Protein AF-A0A9D9VLS1-F1 (afdb_monomer_lite)

Secondary structure (DSSP, 8-state):
---------------HHHHHHHHHHHHHHHTT-TTEEEEETTSTTHHHHHHHHHHHHHHHHT--TTSEEET---TTTEEEEEEE--PPTT--S----GGGEEEEETTS-EEEGGGEEE-S-TT-TT--EEEE---TTS--HHHHHHHHHHHHHHHHHHSPPPP-

pLDDT: mean 75.67, std 15.36, range [36.81, 93.31]

Foldseek 3Di:
DDDDPPPPPDQPPLPPVVVVVLVVLQVCQVPLDPQKDKAALPDPCNVVVLVVLVVVLCVVVVADPQAEEAPRDDSNFFGMKIAGRLDAPPDDDDDGDQLRIKTQTSVQFIDTSNQKAQPDPPPDPPRRYIYSPPDVPSDGPVVVVVSNSVVNVVSPVVHDDDDD

Radius of gyration: 17.59 Å; chains: 1; bounding box: 35×53×57 Å

Sequence (164 aa):
MNTIPEALEEPFMIPDQNEERLLRWIALFGQMSSRVSVHRATEPGFEEFIGLIEKRVREEKCIRDTEELVGWPTRTTTAFVVQVDSSPPGFVGVDVELSDTFFFSLSGQAFGATYFEWDGGEDDFMANTFSVSFCDEALSWDYVYSLIRNRVTEIENRVPEPPK

Structure (mmCIF, N/CA/C/O backbone):
data_AF-A0A9D9VLS1-F1
#
_entry.id   AF-A0A9D9VLS1-F1
#
loop_
_atom_site.group_PDB
_atom_site.id
_atom_site.type_symbol
_atom_site.label_atom_id
_atom_site.label_alt_id
_atom_site.label_comp_id
_atom_site.label_asym_id
_atom_site.label_entity_id
_atom_site.label_seq_id
_atom_site.pdbx_PDB_ins_code
_atom_site.Cartn_x
_atom_site.Cartn_y
_atom_site.Cartn_z
_atom_site.occupancy
_atom_site.B_iso_or_equiv
_atom_site.auth_seq_id
_atom_site.auth_comp_id
_atom_site.auth_asym_id
_atom_site.auth_atom_id
_atom_site.pdbx_PDB_model_num
ATOM 1 N N . MET A 1 1 ? 11.526 13.030 39.160 1.00 37.44 1 MET A N 1
ATOM 2 C CA . MET A 1 1 ? 10.209 13.088 38.497 1.00 37.44 1 MET A CA 1
ATOM 3 C C . MET A 1 1 ? 10.166 11.906 37.554 1.00 37.44 1 MET A C 1
ATOM 5 O O . MET A 1 1 ? 10.930 11.903 36.603 1.00 37.44 1 MET A O 1
ATOM 9 N N . ASN A 1 2 ? 9.395 10.872 37.887 1.00 36.81 2 ASN A N 1
ATOM 10 C CA . ASN A 1 2 ? 9.192 9.736 36.992 1.00 36.81 2 ASN A CA 1
ATOM 11 C C . ASN A 1 2 ? 8.012 10.089 36.092 1.00 36.81 2 ASN A C 1
ATOM 13 O O . ASN A 1 2 ? 6.868 10.044 36.538 1.00 36.81 2 ASN A O 1
ATOM 17 N N . THR A 1 3 ? 8.291 10.496 34.860 1.00 41.62 3 THR A N 1
ATOM 18 C CA . THR A 1 3 ? 7.294 10.495 33.793 1.00 41.62 3 THR A CA 1
ATOM 19 C C . THR A 1 3 ? 7.076 9.043 33.391 1.00 41.62 3 THR A C 1
ATOM 21 O O . THR A 1 3 ? 7.964 8.388 32.851 1.00 41.62 3 THR A O 1
ATOM 24 N N . ILE A 1 4 ? 5.910 8.515 33.751 1.00 39.09 4 ILE A N 1
ATOM 25 C CA . ILE A 1 4 ? 5.382 7.273 33.190 1.00 39.09 4 ILE A CA 1
ATOM 26 C C . ILE A 1 4 ? 5.206 7.550 31.687 1.00 39.09 4 ILE A C 1
ATOM 28 O O . ILE A 1 4 ? 4.580 8.565 31.370 1.00 39.09 4 ILE A O 1
ATOM 32 N N . PRO A 1 5 ? 5.779 6.748 30.770 1.00 45.22 5 PRO A N 1
ATOM 33 C CA . PRO A 1 5 ? 5.480 6.889 29.349 1.00 45.22 5 PRO A CA 1
ATOM 34 C C . PRO A 1 5 ? 3.972 6.743 29.162 1.00 45.22 5 PRO A C 1
ATOM 36 O O . PRO A 1 5 ? 3.374 5.864 29.788 1.00 45.22 5 PRO A O 1
ATOM 39 N N . GLU A 1 6 ? 3.376 7.628 28.360 1.00 45.59 6 GLU A N 1
ATOM 40 C CA . GLU A 1 6 ? 1.979 7.534 27.930 1.00 45.59 6 GLU A CA 1
ATOM 41 C C . GLU A 1 6 ? 1.622 6.082 27.631 1.00 45.59 6 GLU A C 1
ATOM 43 O O . GLU A 1 6 ? 2.420 5.348 27.041 1.00 45.59 6 GLU A O 1
ATOM 48 N N . ALA A 1 7 ? 0.455 5.662 28.126 1.00 43.44 7 ALA A N 1
ATOM 49 C CA . ALA A 1 7 ? -0.075 4.335 27.882 1.00 43.44 7 ALA A CA 1
ATOM 50 C C . ALA A 1 7 ? 0.102 4.023 26.395 1.00 43.44 7 ALA A C 1
ATOM 52 O O . ALA A 1 7 ? -0.398 4.772 25.559 1.00 43.44 7 ALA A O 1
ATOM 53 N N . LEU A 1 8 ? 0.860 2.961 26.094 1.00 40.00 8 LEU A N 1
ATOM 54 C CA . LEU A 1 8 ? 0.860 2.337 24.776 1.00 40.00 8 LEU A CA 1
ATOM 55 C C . LEU A 1 8 ? -0.607 2.248 24.372 1.00 40.00 8 LEU A C 1
ATOM 57 O O . LEU A 1 8 ? -1.364 1.570 25.072 1.00 40.00 8 LEU A O 1
ATOM 61 N N . GLU A 1 9 ? -1.003 3.018 23.355 1.00 45.91 9 GLU A N 1
ATOM 62 C CA . GLU A 1 9 ? -2.372 3.025 22.853 1.00 45.91 9 GLU A CA 1
ATOM 63 C C . GLU A 1 9 ? -2.804 1.567 22.727 1.00 45.91 9 GLU A C 1
ATOM 65 O O . GLU A 1 9 ? -2.091 0.761 22.116 1.00 45.91 9 GLU A O 1
ATOM 70 N N . GLU A 1 10 ? -3.893 1.199 23.413 1.00 43.81 10 GLU A N 1
ATOM 71 C CA . GLU A 1 10 ? -4.401 -0.167 23.346 1.00 43.81 10 GLU A CA 1
ATOM 72 C C . GLU A 1 10 ? -4.520 -0.529 21.863 1.00 43.81 10 GLU A C 1
ATOM 74 O O . GLU A 1 10 ? -5.064 0.277 21.099 1.00 43.81 10 GLU A O 1
ATOM 79 N N . PRO A 1 11 ? -3.972 -1.679 21.421 1.00 47.56 11 PRO A N 1
ATOM 80 C CA . PRO A 1 11 ? -4.041 -2.059 20.022 1.00 47.56 11 PRO A CA 1
ATOM 81 C C . PRO A 1 11 ? -5.503 -1.983 19.604 1.00 47.56 11 PRO A C 1
ATOM 83 O O . PRO A 1 11 ? -6.356 -2.632 20.209 1.00 47.56 11 PRO A O 1
ATOM 86 N N . PHE A 1 12 ? -5.776 -1.118 18.627 1.00 53.88 12 PHE A N 1
ATOM 87 C CA . PHE A 1 12 ? -7.111 -0.860 18.120 1.00 53.88 12 PHE A CA 1
ATOM 88 C C . PHE A 1 12 ? -7.755 -2.201 17.760 1.00 53.88 12 PHE A C 1
ATOM 90 O O . PHE A 1 12 ? -7.376 -2.849 16.782 1.00 53.88 12 PHE A O 1
ATOM 97 N N . MET A 1 13 ? -8.685 -2.649 18.602 1.00 51.06 13 MET A N 1
ATOM 98 C CA . MET A 1 13 ? -9.409 -3.890 18.382 1.00 51.06 13 MET A CA 1
ATOM 99 C C . MET A 1 13 ? -10.339 -3.653 17.197 1.00 51.06 13 MET A C 1
ATOM 101 O O . MET A 1 13 ? -11.337 -2.937 17.301 1.00 51.06 13 MET A O 1
ATOM 105 N N . ILE A 1 14 ? -9.982 -4.226 16.049 1.00 54.28 14 ILE A N 1
ATOM 106 C CA . ILE A 1 14 ? -10.859 -4.291 14.882 1.00 54.28 14 ILE A CA 1
ATOM 107 C C . ILE A 1 14 ? -12.149 -4.980 15.353 1.00 54.28 14 ILE A C 1
ATOM 109 O O . ILE A 1 14 ? -12.050 -6.063 15.923 1.00 54.28 14 ILE A O 1
ATOM 113 N N . PRO A 1 15 ? -13.349 -4.399 15.160 1.00 56.41 15 PRO A N 1
ATOM 114 C CA . PRO A 1 15 ? -14.586 -5.059 15.569 1.00 56.41 15 PRO A CA 1
ATOM 115 C C . PRO A 1 15 ? -14.650 -6.473 14.975 1.00 56.41 15 PRO A C 1
ATOM 117 O O . PRO A 1 15 ? -14.387 -6.617 13.784 1.00 56.41 15 PRO A O 1
ATOM 120 N N . ASP A 1 16 ? -15.034 -7.489 15.753 1.00 54.75 16 ASP A N 1
ATOM 121 C CA . ASP A 1 16 ? -14.946 -8.923 15.393 1.00 54.75 16 ASP A CA 1
ATOM 122 C C . ASP A 1 16 ? -15.475 -9.269 13.978 1.00 54.75 16 ASP A C 1
ATOM 124 O O . ASP A 1 16 ? -14.949 -10.123 13.267 1.00 54.75 16 ASP A O 1
ATOM 128 N N . GLN A 1 17 ? -16.507 -8.560 13.519 1.00 55.44 17 GLN A N 1
ATOM 129 C CA . GLN A 1 17 ? -17.118 -8.716 12.188 1.00 55.44 17 GLN A CA 1
ATOM 130 C C . GLN A 1 17 ? -16.272 -8.129 11.035 1.00 55.44 17 GLN A C 1
ATOM 132 O O . GLN A 1 17 ? -16.326 -8.616 9.904 1.00 55.44 17 GLN A O 1
ATOM 137 N N . ASN A 1 18 ? -15.456 -7.113 11.313 1.00 63.66 18 ASN A N 1
ATOM 138 C CA . ASN A 1 18 ? -14.455 -6.587 10.386 1.00 63.66 18 ASN A CA 1
ATOM 139 C C . ASN A 1 18 ? -13.173 -7.429 10.400 1.00 63.66 18 ASN A C 1
ATOM 141 O O . ASN A 1 18 ? -12.507 -7.515 9.371 1.00 63.66 18 ASN A O 1
ATOM 145 N N . GLU A 1 19 ? -12.856 -8.089 11.517 1.00 70.75 19 GLU A N 1
ATOM 146 C CA . GLU A 1 19 ? -11.695 -8.975 11.630 1.00 70.75 19 GLU A CA 1
ATOM 147 C C . GLU A 1 19 ? -11.821 -10.192 10.701 1.00 70.75 19 GLU A C 1
ATOM 149 O O . GLU A 1 19 ? -10.912 -10.467 9.917 1.00 70.75 19 GLU A O 1
ATOM 154 N N . GLU A 1 20 ? -12.974 -10.873 10.688 1.00 73.88 20 GLU A N 1
ATOM 155 C CA . GLU A 1 20 ? -13.188 -12.005 9.774 1.00 73.88 20 GLU A CA 1
ATOM 156 C C . GLU A 1 20 ? -13.082 -11.571 8.303 1.00 73.88 20 GLU A C 1
ATOM 158 O O . GLU A 1 20 ? -12.464 -12.251 7.476 1.00 73.88 20 GLU A O 1
ATOM 163 N N . ARG A 1 21 ? -13.645 -10.403 7.967 1.00 73.38 21 ARG A N 1
ATOM 164 C CA . ARG A 1 21 ? -13.537 -9.824 6.624 1.00 73.38 21 ARG A CA 1
ATOM 165 C C . ARG A 1 21 ? -12.078 -9.529 6.274 1.00 73.38 21 ARG A C 1
ATOM 167 O O . ARG A 1 21 ? -11.633 -9.918 5.198 1.00 73.38 21 ARG A O 1
ATOM 174 N N . LEU A 1 22 ? -11.330 -8.894 7.169 1.00 80.19 22 LEU A N 1
ATOM 175 C CA . LEU A 1 22 ? -9.916 -8.571 6.987 1.00 80.19 22 LEU A CA 1
ATOM 176 C C . LEU A 1 22 ? -9.064 -9.826 6.772 1.00 80.19 22 LEU A C 1
ATOM 178 O O . LEU A 1 22 ? -8.280 -9.877 5.827 1.00 80.19 22 LEU A O 1
ATOM 182 N N . LEU A 1 23 ? -9.268 -10.872 7.575 1.00 83.06 23 LEU A N 1
ATOM 183 C CA . LEU A 1 23 ? -8.562 -12.145 7.417 1.00 83.06 23 LEU A CA 1
ATOM 184 C C . LEU A 1 23 ? -8.840 -12.797 6.058 1.00 83.06 23 LEU A C 1
ATOM 186 O O . LEU A 1 23 ? -7.912 -13.313 5.434 1.00 83.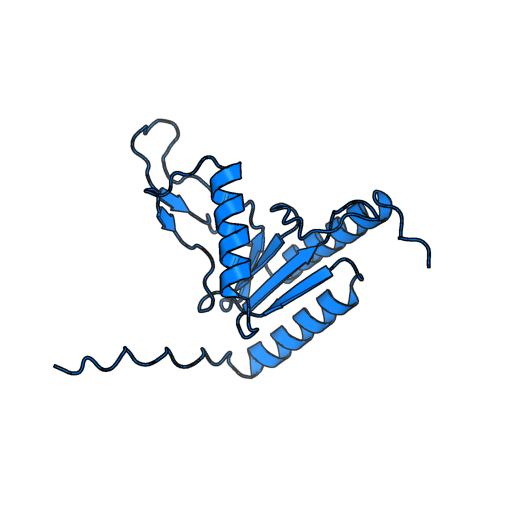06 23 LEU A O 1
ATOM 190 N N . ARG A 1 24 ? -10.084 -12.734 5.563 1.00 83.06 24 ARG A N 1
ATOM 191 C CA . ARG A 1 24 ? -10.429 -13.220 4.215 1.00 83.06 24 ARG A CA 1
ATOM 192 C C . ARG A 1 24 ? -9.695 -12.440 3.127 1.00 83.06 24 ARG A C 1
ATOM 194 O O . ARG A 1 24 ? -9.201 -13.054 2.189 1.00 83.06 24 ARG A O 1
ATOM 201 N N . TRP A 1 25 ? -9.596 -11.120 3.261 1.00 85.69 25 TRP A N 1
ATOM 202 C CA . TRP A 1 25 ? -8.880 -10.273 2.305 1.00 85.69 25 TRP A CA 1
ATOM 203 C C . TRP A 1 25 ? -7.374 -10.524 2.309 1.00 85.69 25 TRP A C 1
ATOM 205 O O . TRP A 1 25 ? -6.785 -10.716 1.249 1.00 85.69 25 TRP A O 1
ATOM 215 N N . ILE A 1 26 ? -6.763 -10.622 3.489 1.00 87.00 26 ILE A N 1
ATOM 216 C CA . ILE A 1 26 ? -5.343 -10.962 3.619 1.00 87.00 26 ILE A CA 1
ATOM 217 C C . ILE A 1 26 ? -5.059 -12.339 3.009 1.00 87.00 26 ILE A C 1
ATOM 219 O O . ILE A 1 26 ? -4.101 -12.489 2.253 1.00 87.00 26 ILE A O 1
ATOM 223 N N . ALA A 1 27 ? -5.897 -13.339 3.302 1.00 86.62 27 ALA A N 1
ATOM 224 C CA . ALA A 1 27 ? -5.757 -14.672 2.723 1.00 86.62 27 ALA A CA 1
ATOM 225 C C . ALA A 1 27 ? -5.919 -14.652 1.195 1.00 86.62 27 ALA A C 1
ATOM 227 O O . ALA A 1 27 ? -5.138 -15.293 0.496 1.00 86.62 27 ALA A O 1
ATOM 228 N N . LEU A 1 28 ? -6.893 -13.895 0.679 1.00 88.75 28 LEU A N 1
ATOM 229 C CA . LEU A 1 28 ? -7.131 -13.740 -0.754 1.00 88.75 28 LEU A CA 1
ATOM 230 C C . LEU A 1 28 ? -5.915 -13.136 -1.469 1.00 88.75 28 LEU A C 1
ATOM 232 O O . LEU A 1 28 ? -5.479 -13.681 -2.480 1.00 88.75 28 LEU A O 1
ATOM 236 N N . PHE A 1 29 ? -5.351 -12.043 -0.947 1.00 87.69 29 PHE A N 1
ATOM 237 C CA . PHE A 1 29 ? -4.177 -11.401 -1.544 1.00 87.69 29 PHE A CA 1
ATOM 238 C C . PHE A 1 29 ? -2.923 -12.266 -1.427 1.00 87.69 29 PHE A C 1
ATOM 240 O O . PHE A 1 29 ? -2.223 -12.448 -2.419 1.00 87.69 29 PHE A O 1
ATOM 247 N N . GLY A 1 30 ? -2.682 -12.881 -0.265 1.00 83.94 30 GLY A N 1
ATOM 248 C CA . GLY A 1 30 ? -1.530 -13.765 -0.062 1.00 83.94 30 GLY A CA 1
ATOM 249 C C . GLY A 1 30 ? -1.552 -15.040 -0.917 1.00 83.94 30 GLY A C 1
ATOM 250 O O . GLY A 1 30 ? -0.522 -15.686 -1.078 1.00 83.94 30 GLY A O 1
ATOM 251 N N . GLN A 1 31 ? -2.709 -15.414 -1.473 1.00 87.50 31 GLN A N 1
ATOM 252 C CA . GLN A 1 31 ? -2.854 -16.542 -2.401 1.00 87.50 31 GLN A CA 1
ATOM 253 C C . GLN A 1 31 ? -2.913 -16.111 -3.872 1.00 87.50 31 GLN A C 1
ATOM 255 O O . GLN A 1 31 ? -2.964 -16.973 -4.748 1.00 87.50 31 GLN A O 1
ATOM 260 N N . MET A 1 32 ? -2.932 -14.804 -4.157 1.00 87.56 32 MET A N 1
ATOM 261 C CA . MET A 1 32 ? -3.123 -14.289 -5.513 1.00 87.56 32 MET A CA 1
ATOM 262 C C . MET A 1 32 ? -1.917 -14.569 -6.411 1.00 87.56 32 MET A C 1
ATOM 264 O O . MET A 1 32 ? -2.092 -15.001 -7.545 1.00 87.56 32 MET A O 1
ATOM 268 N N . SER A 1 33 ? -0.711 -14.314 -5.910 1.00 87.56 33 SER A N 1
ATOM 269 C CA . SER A 1 33 ? 0.550 -14.549 -6.612 1.00 87.56 33 SER A CA 1
ATOM 270 C C . SER A 1 33 ? 1.693 -14.575 -5.603 1.00 87.56 33 SER A C 1
ATOM 272 O O . SER A 1 33 ? 1.619 -13.922 -4.564 1.00 87.56 33 SER A O 1
ATOM 274 N N . SER A 1 34 ? 2.783 -15.279 -5.920 1.00 86.88 34 SER A N 1
ATOM 275 C CA . SER A 1 34 ? 4.007 -15.248 -5.107 1.00 86.88 34 SER A CA 1
ATOM 276 C C . SER A 1 34 ? 4.691 -13.879 -5.101 1.00 86.88 34 SER A C 1
ATOM 278 O O . SER A 1 34 ? 5.586 -13.658 -4.293 1.00 86.88 34 SER A O 1
ATOM 280 N N . ARG A 1 35 ? 4.296 -12.980 -6.012 1.00 86.12 35 ARG A N 1
ATOM 281 C CA . ARG A 1 35 ? 4.758 -11.587 -6.059 1.00 86.12 35 ARG A CA 1
ATOM 282 C C . ARG A 1 35 ? 4.019 -10.680 -5.081 1.00 86.12 35 ARG A C 1
ATOM 284 O O . ARG A 1 35 ? 4.442 -9.552 -4.883 1.00 86.12 35 ARG A O 1
ATOM 291 N N . VAL A 1 36 ? 2.907 -11.128 -4.503 1.00 89.88 36 VAL A N 1
ATOM 292 C CA . VAL A 1 36 ? 2.118 -10.307 -3.583 1.00 89.88 36 VAL A CA 1
ATOM 293 C C . VAL A 1 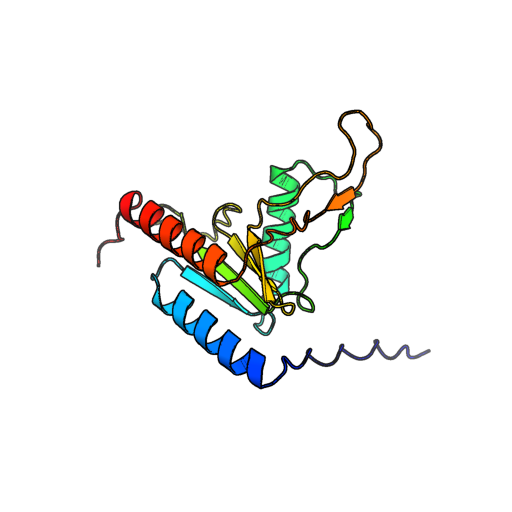36 ? 2.607 -10.528 -2.157 1.00 89.88 36 VAL A C 1
ATOM 295 O O . VAL A 1 36 ? 2.515 -11.638 -1.630 1.00 89.88 36 VAL A O 1
ATOM 298 N N . SER A 1 37 ? 3.075 -9.464 -1.509 1.00 91.31 37 SER A N 1
ATOM 299 C CA . SER A 1 37 ? 3.301 -9.428 -0.067 1.00 91.31 37 SER A CA 1
ATOM 300 C C . SER A 1 37 ? 2.194 -8.637 0.624 1.00 91.31 37 SER A C 1
ATOM 302 O O . SER A 1 37 ? 1.678 -7.640 0.115 1.00 91.31 37 SER A O 1
ATOM 304 N N . VAL A 1 38 ? 1.801 -9.113 1.804 1.00 92.31 38 VAL A N 1
ATOM 305 C CA . VAL A 1 38 ? 0.811 -8.447 2.650 1.00 92.31 38 VAL A CA 1
ATOM 306 C C . VAL A 1 38 ? 1.470 -8.136 3.982 1.00 92.31 38 VAL A C 1
ATOM 308 O O . VAL A 1 38 ? 1.907 -9.053 4.669 1.00 92.31 38 VAL A O 1
ATOM 311 N N . HIS A 1 39 ? 1.516 -6.854 4.332 1.00 92.19 39 HIS A N 1
ATOM 312 C CA . HIS A 1 39 ? 2.120 -6.343 5.559 1.00 92.19 39 HIS A CA 1
ATOM 313 C C . HIS A 1 39 ? 1.014 -5.854 6.489 1.00 92.19 39 HIS A C 1
ATOM 315 O O . HIS A 1 39 ? 0.254 -4.946 6.144 1.00 92.19 39 HIS A O 1
ATOM 321 N N . ARG A 1 40 ? 0.880 -6.462 7.665 1.00 89.56 40 ARG A N 1
ATOM 322 C CA . ARG A 1 40 ? -0.186 -6.120 8.620 1.00 89.56 40 ARG A CA 1
ATOM 323 C C . ARG A 1 40 ? 0.308 -5.074 9.604 1.00 89.56 40 ARG A C 1
ATOM 325 O O . ARG A 1 40 ? 1.436 -5.160 10.077 1.00 89.56 40 ARG A O 1
ATOM 332 N N . ALA A 1 41 ? -0.574 -4.169 10.021 1.00 85.38 41 ALA A N 1
ATOM 333 C CA . ALA A 1 41 ? -0.236 -3.168 11.036 1.00 85.38 41 ALA A CA 1
ATOM 334 C C . ALA A 1 41 ? 0.222 -3.784 12.377 1.00 85.38 41 ALA A C 1
ATOM 336 O O . ALA A 1 41 ? 0.957 -3.165 13.144 1.00 85.38 41 ALA A O 1
ATOM 337 N N . THR A 1 42 ? -0.178 -5.028 12.656 1.00 82.56 42 THR A N 1
ATOM 338 C CA . THR A 1 42 ? 0.201 -5.771 13.866 1.00 82.56 42 THR A CA 1
ATOM 339 C C . THR A 1 42 ? 1.553 -6.487 13.767 1.00 82.56 42 THR A C 1
ATOM 341 O O . THR A 1 42 ? 2.003 -7.059 14.759 1.00 82.56 42 THR A O 1
ATOM 344 N N . GLU A 1 43 ? 2.186 -6.536 12.593 1.00 84.81 43 GLU A N 1
ATOM 345 C CA . GLU A 1 43 ? 3.444 -7.263 12.401 1.00 84.81 43 GLU A CA 1
ATOM 346 C C . GLU A 1 43 ? 4.656 -6.468 12.925 1.00 84.81 43 GLU A C 1
ATOM 348 O O . GLU A 1 43 ? 4.724 -5.241 12.777 1.00 84.81 43 GLU A O 1
ATOM 353 N N . PRO A 1 44 ? 5.652 -7.144 13.532 1.00 83.81 44 PRO A N 1
ATOM 354 C CA . PRO A 1 44 ? 6.946 -6.526 13.801 1.00 83.81 44 PRO A CA 1
ATOM 355 C C . PRO A 1 44 ? 7.572 -6.039 12.487 1.00 83.81 44 PRO A C 1
ATOM 357 O O . PRO A 1 44 ? 7.626 -6.802 11.525 1.00 83.81 44 PRO A O 1
ATOM 360 N N . GLY A 1 45 ? 8.057 -4.796 12.437 1.00 86.88 45 GLY A N 1
ATOM 361 C CA . GLY A 1 45 ? 8.630 -4.216 11.216 1.00 86.88 45 GLY A CA 1
ATOM 362 C C . GLY A 1 45 ? 7.671 -3.345 10.393 1.00 86.88 45 GLY A C 1
ATOM 363 O O . GLY A 1 45 ? 8.082 -2.789 9.377 1.00 86.88 45 GLY A O 1
ATOM 364 N N . PHE A 1 46 ? 6.395 -3.232 10.789 1.00 88.25 46 PHE A N 1
ATOM 365 C CA . PHE A 1 46 ? 5.414 -2.450 10.031 1.00 88.25 46 PHE A CA 1
ATOM 366 C C . PHE A 1 46 ? 5.762 -0.956 9.957 1.00 88.25 46 PHE A C 1
ATOM 368 O O . PHE A 1 46 ? 5.657 -0.374 8.883 1.00 88.25 46 PHE A O 1
ATOM 375 N N . GLU A 1 47 ? 6.215 -0.338 11.056 1.00 89.56 47 GLU A N 1
ATOM 376 C CA . GLU A 1 47 ? 6.581 1.094 11.040 1.00 89.56 47 GLU A CA 1
ATOM 377 C C . GLU A 1 47 ? 7.773 1.347 10.128 1.00 89.56 47 GLU A C 1
ATOM 379 O O . GLU A 1 47 ? 7.791 2.305 9.362 1.00 89.56 47 GLU A O 1
ATOM 384 N N . GLU A 1 48 ? 8.768 0.464 10.185 1.00 91.00 48 GLU A N 1
ATOM 385 C CA . GLU A 1 48 ? 9.945 0.538 9.336 1.00 91.00 48 GLU A CA 1
ATOM 386 C C . GLU A 1 48 ? 9.552 0.433 7.859 1.00 91.00 48 GLU A C 1
ATOM 388 O O . GLU A 1 48 ? 10.067 1.181 7.030 1.00 91.00 48 GLU A O 1
ATOM 393 N N . PHE A 1 49 ? 8.602 -0.445 7.531 1.00 90.31 49 PHE A N 1
ATOM 394 C CA . PHE A 1 49 ? 8.078 -0.585 6.176 1.00 90.31 49 PHE A CA 1
ATOM 395 C C . PHE A 1 49 ? 7.290 0.650 5.713 1.00 90.31 49 PHE A C 1
ATOM 397 O O . PHE A 1 49 ? 7.540 1.158 4.620 1.00 90.31 49 PHE A O 1
ATOM 404 N N . ILE A 1 50 ? 6.396 1.189 6.547 1.00 90.88 50 ILE A N 1
ATOM 405 C CA . ILE A 1 50 ? 5.674 2.430 6.232 1.00 90.88 50 ILE A CA 1
ATOM 406 C C . ILE A 1 50 ? 6.636 3.606 6.058 1.00 90.88 50 ILE A C 1
ATOM 408 O O . ILE A 1 50 ? 6.491 4.364 5.102 1.00 90.88 50 ILE A O 1
ATOM 412 N N . GLY A 1 51 ? 7.652 3.728 6.913 1.00 91.62 51 GLY A N 1
ATOM 413 C CA . GLY A 1 51 ? 8.670 4.773 6.800 1.00 91.62 51 GLY A CA 1
ATOM 414 C C . GLY A 1 51 ? 9.489 4.681 5.508 1.00 91.62 51 GLY A C 1
ATOM 415 O O . GLY A 1 51 ? 9.868 5.708 4.943 1.00 91.62 51 GLY A O 1
ATOM 416 N N . LEU A 1 52 ? 9.725 3.471 4.985 1.00 91.94 52 LEU A N 1
ATOM 417 C CA . LEU A 1 52 ? 10.335 3.286 3.663 1.00 91.94 52 LEU A CA 1
ATOM 418 C C . LEU A 1 52 ? 9.425 3.810 2.542 1.00 91.94 52 LEU A C 1
ATOM 420 O O . LEU A 1 52 ? 9.909 4.508 1.649 1.00 91.94 52 LEU A O 1
ATOM 424 N N . ILE A 1 53 ? 8.122 3.518 2.606 1.00 92.00 53 ILE A N 1
ATOM 425 C CA . ILE A 1 53 ? 7.139 4.014 1.631 1.00 92.00 53 ILE A CA 1
ATOM 426 C C . ILE A 1 53 ? 7.017 5.542 1.721 1.00 92.00 53 ILE A C 1
ATOM 428 O O . ILE A 1 53 ? 7.039 6.212 0.691 1.00 92.00 53 ILE A O 1
ATOM 432 N N . GLU A 1 54 ? 6.968 6.112 2.929 1.00 91.12 54 GLU A N 1
ATOM 433 C CA . GLU A 1 54 ? 6.904 7.565 3.147 1.00 91.12 54 GLU A CA 1
ATOM 434 C C . GLU A 1 54 ? 8.105 8.268 2.527 1.00 91.12 54 GLU A C 1
ATOM 436 O O . GLU A 1 54 ? 7.957 9.212 1.747 1.00 91.12 54 GLU A O 1
ATOM 441 N N . LYS A 1 55 ? 9.308 7.768 2.826 1.00 90.56 55 LYS A N 1
ATOM 442 C CA . LYS A 1 55 ? 10.543 8.292 2.252 1.00 90.56 55 LYS A CA 1
ATOM 443 C C . LYS A 1 55 ? 10.478 8.281 0.727 1.00 90.56 55 LYS A C 1
ATOM 445 O O . LYS A 1 55 ? 10.842 9.269 0.093 1.00 90.56 55 LYS A O 1
ATOM 450 N N . ARG A 1 56 ? 9.975 7.192 0.140 1.00 90.19 56 ARG A N 1
ATOM 451 C CA . ARG A 1 56 ? 9.852 7.059 -1.310 1.00 90.19 56 ARG A CA 1
ATOM 452 C C . ARG A 1 56 ? 8.840 8.041 -1.905 1.00 90.19 56 ARG A C 1
ATOM 454 O O . ARG A 1 56 ? 9.139 8.662 -2.921 1.00 90.19 56 ARG A O 1
ATOM 461 N N . VAL A 1 57 ? 7.689 8.240 -1.259 1.00 88.50 57 VAL A N 1
ATOM 462 C CA . VAL A 1 57 ? 6.697 9.260 -1.649 1.00 88.50 57 VAL A CA 1
ATOM 463 C C . VAL A 1 57 ? 7.326 10.648 -1.636 1.00 88.50 57 VAL A C 1
ATOM 465 O O . VAL A 1 57 ? 7.209 11.376 -2.622 1.00 88.50 57 VAL A O 1
ATOM 468 N N . ARG A 1 58 ? 8.037 11.003 -0.560 1.00 88.75 58 ARG A N 1
ATOM 469 C CA . ARG A 1 58 ? 8.699 12.308 -0.449 1.00 88.75 58 ARG A CA 1
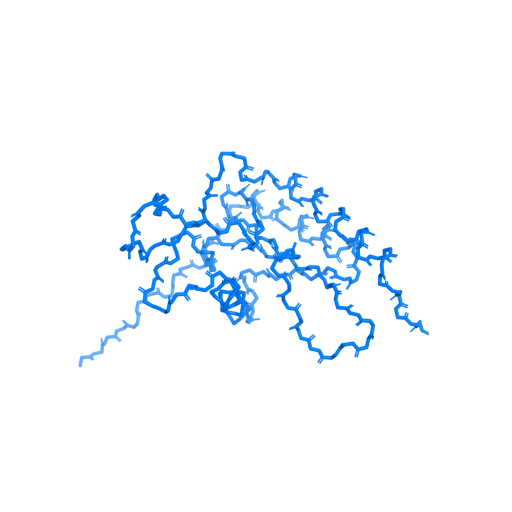ATOM 470 C C . ARG A 1 58 ? 9.749 12.514 -1.539 1.00 88.75 58 ARG A C 1
ATOM 472 O O . ARG A 1 58 ? 9.777 13.578 -2.151 1.00 88.75 58 ARG A O 1
ATOM 479 N N . GLU A 1 59 ? 10.561 11.498 -1.830 1.00 88.88 59 GLU A N 1
ATOM 480 C CA . GLU A 1 59 ? 11.557 11.541 -2.908 1.00 88.88 59 GLU A CA 1
ATOM 481 C C . GLU A 1 59 ? 10.918 11.712 -4.296 1.00 88.88 59 GLU A C 1
ATOM 483 O O . GLU A 1 59 ? 11.339 12.584 -5.054 1.00 88.88 59 GLU A O 1
ATOM 488 N N . GLU A 1 60 ? 9.899 10.914 -4.639 1.00 86.00 60 GLU A N 1
ATOM 489 C CA . GLU A 1 60 ? 9.262 10.953 -5.966 1.00 86.00 60 GLU A CA 1
ATOM 490 C C . GLU A 1 60 ? 8.445 12.227 -6.205 1.00 86.00 60 GLU A C 1
ATOM 492 O O . GLU A 1 60 ? 8.355 12.707 -7.336 1.00 86.00 60 GLU A O 1
ATOM 497 N N . LYS A 1 61 ? 7.856 12.785 -5.144 1.00 83.25 61 LYS A N 1
ATOM 498 C CA . LYS A 1 61 ? 7.045 14.007 -5.198 1.00 83.25 61 LYS A CA 1
ATOM 499 C C . LYS A 1 61 ? 7.840 15.274 -4.857 1.00 83.25 61 LYS A C 1
ATOM 501 O O . LYS A 1 61 ? 7.267 16.358 -4.879 1.00 83.25 61 LYS A O 1
ATOM 506 N N . CYS A 1 62 ? 9.143 15.157 -4.579 1.00 85.19 62 CYS A N 1
ATOM 507 C CA . CYS A 1 62 ? 10.021 16.260 -4.168 1.00 85.19 62 CYS A CA 1
ATOM 508 C C . CYS A 1 62 ? 9.527 17.027 -2.920 1.00 85.19 62 CYS A C 1
ATOM 510 O O . CYS A 1 62 ? 9.722 18.240 -2.824 1.00 85.19 62 CYS A O 1
ATOM 512 N N . ILE A 1 63 ? 8.905 16.319 -1.973 1.00 85.19 63 ILE A N 1
ATOM 513 C CA . ILE A 1 63 ? 8.357 16.878 -0.728 1.00 85.19 63 ILE A CA 1
ATOM 514 C C . ILE A 1 63 ? 9.499 17.071 0.270 1.00 85.19 63 ILE A C 1
ATOM 516 O O . ILE A 1 63 ? 10.299 16.163 0.505 1.00 85.19 63 ILE A O 1
ATOM 520 N N . ARG A 1 64 ? 9.580 18.251 0.880 1.00 84.25 64 ARG A N 1
ATOM 521 C CA . ARG A 1 64 ? 10.619 18.591 1.860 1.00 84.25 64 ARG A CA 1
ATOM 522 C C . ARG A 1 64 ? 10.293 18.001 3.232 1.00 84.25 64 ARG A C 1
ATOM 524 O O . ARG A 1 64 ? 9.134 17.840 3.595 1.00 84.25 64 ARG A O 1
ATOM 531 N N . ASP A 1 65 ? 11.317 17.780 4.053 1.00 84.06 65 ASP A N 1
ATOM 532 C CA . ASP A 1 65 ? 11.145 17.269 5.427 1.00 84.06 65 ASP A CA 1
ATOM 533 C C . ASP A 1 65 ? 10.309 18.200 6.323 1.00 84.06 65 ASP A C 1
ATOM 535 O O . ASP A 1 65 ? 9.725 17.768 7.311 1.00 84.06 65 ASP A O 1
ATOM 539 N N . THR A 1 66 ? 10.261 19.493 5.993 1.00 81.94 66 THR A N 1
ATOM 540 C CA . THR A 1 66 ? 9.470 20.501 6.716 1.00 81.94 66 THR A CA 1
ATOM 541 C C . THR A 1 66 ? 7.996 20.520 6.319 1.00 81.94 66 THR A C 1
ATOM 543 O O . THR A 1 66 ? 7.233 21.277 6.913 1.00 81.94 66 THR A O 1
ATOM 546 N N . GLU A 1 67 ? 7.615 19.772 5.284 1.00 83.69 67 GLU A N 1
ATOM 547 C CA . GLU A 1 67 ? 6.262 19.757 4.732 1.00 83.69 67 GLU A CA 1
ATOM 548 C C . GLU A 1 67 ? 5.451 18.600 5.328 1.00 83.69 67 GLU A C 1
ATOM 550 O O . GLU A 1 67 ? 5.949 17.481 5.520 1.00 83.69 67 GLU A O 1
ATOM 555 N N . GLU A 1 68 ? 4.193 18.896 5.646 1.00 83.75 68 GLU A N 1
ATOM 556 C CA . GLU A 1 68 ? 3.275 17.983 6.320 1.00 83.75 68 GLU A CA 1
ATOM 557 C C . GLU A 1 68 ? 2.607 17.031 5.319 1.00 83.75 68 GLU A C 1
ATOM 559 O O . GLU A 1 68 ? 2.153 17.454 4.257 1.00 83.75 68 GLU A O 1
ATOM 564 N N . LEU A 1 69 ? 2.522 15.744 5.676 1.00 84.44 69 LEU A N 1
ATOM 565 C CA . LEU A 1 69 ? 1.765 14.728 4.939 1.00 84.44 69 LEU A CA 1
ATOM 566 C C . LEU A 1 69 ? 0.452 14.433 5.674 1.00 84.44 69 LEU A C 1
ATOM 568 O O . LEU A 1 69 ? 0.374 13.551 6.532 1.00 84.44 69 LEU A O 1
ATOM 572 N N . VAL A 1 70 ? -0.593 15.180 5.347 1.00 82.81 70 VAL A N 1
ATOM 573 C CA . VAL A 1 70 ? -1.914 15.038 5.960 1.00 82.81 70 VAL A CA 1
ATOM 574 C C . VAL A 1 70 ? -2.571 13.740 5.500 1.00 82.81 70 VAL A C 1
ATOM 576 O O . VAL A 1 70 ? -2.623 13.420 4.312 1.00 82.81 70 VAL A O 1
ATOM 579 N N . GLY A 1 71 ? -3.098 12.981 6.460 1.00 78.81 71 GLY A N 1
ATOM 580 C CA . GLY A 1 71 ? -3.738 11.696 6.181 1.00 78.81 71 GLY A CA 1
ATOM 581 C C . GLY A 1 71 ? -2.753 10.580 5.828 1.00 78.81 71 GLY A C 1
ATOM 582 O O . GLY A 1 71 ? -3.190 9.542 5.334 1.00 78.81 71 GLY A O 1
ATOM 583 N N . TRP A 1 72 ? -1.448 10.770 6.082 1.00 85.94 72 TRP A N 1
ATOM 584 C CA . TRP A 1 72 ? -0.460 9.708 5.911 1.00 85.94 72 TRP A CA 1
ATOM 585 C C . TRP A 1 72 ? -0.856 8.462 6.726 1.00 85.94 72 TRP A C 1
ATOM 587 O O . TRP A 1 72 ? -1.173 8.589 7.914 1.00 85.94 72 TRP A O 1
ATOM 597 N N . PRO A 1 73 ? -0.855 7.261 6.117 1.00 82.69 73 PRO A N 1
ATOM 598 C CA . PRO A 1 73 ? -1.191 6.034 6.819 1.00 82.69 73 PRO A CA 1
ATOM 599 C C . PRO A 1 73 ? -0.238 5.761 7.986 1.00 82.69 73 PRO A C 1
ATOM 601 O O . PRO A 1 73 ? 0.980 5.728 7.853 1.00 82.69 73 PRO A O 1
ATOM 604 N N . THR A 1 74 ? -0.834 5.502 9.141 1.00 84.94 74 THR A N 1
ATOM 605 C CA . THR A 1 74 ? -0.172 5.100 10.384 1.00 84.94 74 THR A CA 1
ATOM 606 C C . THR A 1 74 ? -0.602 3.685 10.755 1.00 84.94 74 THR A C 1
ATOM 608 O O . THR A 1 74 ? -1.589 3.159 10.228 1.00 84.94 74 THR A O 1
ATOM 611 N N . ARG A 1 75 ? 0.065 3.066 11.731 1.00 85.25 75 ARG A N 1
ATOM 612 C CA . ARG A 1 75 ? -0.389 1.792 12.313 1.00 85.25 75 ARG A CA 1
ATOM 613 C C . ARG A 1 75 ? -1.802 1.842 12.893 1.00 85.25 75 ARG A C 1
ATOM 615 O O . ARG A 1 75 ? -2.492 0.832 12.870 1.00 85.25 75 ARG A O 1
ATOM 622 N N . THR A 1 76 ? -2.248 2.993 13.388 1.00 82.25 76 THR A N 1
ATOM 623 C CA . THR A 1 76 ? -3.588 3.151 13.981 1.00 82.25 76 THR A CA 1
ATOM 624 C C . THR A 1 76 ? -4.691 3.382 12.954 1.00 82.25 76 THR A C 1
ATOM 626 O O . THR A 1 76 ? -5.866 3.238 13.278 1.00 82.25 76 THR A O 1
ATOM 629 N N . THR A 1 77 ? -4.339 3.727 11.716 1.00 81.81 77 THR A N 1
ATOM 630 C CA . THR A 1 77 ? -5.296 3.988 10.626 1.00 81.81 77 THR A CA 1
ATOM 631 C C . THR A 1 77 ? -5.277 2.894 9.556 1.00 81.81 77 THR A C 1
ATOM 633 O O . THR A 1 77 ? -6.280 2.680 8.865 1.00 81.81 77 THR A O 1
ATOM 636 N N . THR A 1 78 ? -4.172 2.154 9.452 1.00 87.06 78 THR A N 1
ATOM 637 C CA . THR A 1 78 ? -3.957 1.098 8.459 1.00 87.06 78 THR A CA 1
ATOM 638 C C . THR A 1 78 ? -4.330 -0.267 9.016 1.00 87.06 78 THR A C 1
ATOM 640 O O . THR A 1 78 ? -3.953 -0.632 10.123 1.00 87.06 78 THR A O 1
ATOM 643 N N . ALA A 1 79 ? -5.045 -1.053 8.221 1.00 86.12 79 ALA A N 1
ATOM 644 C CA . ALA A 1 79 ? -5.378 -2.432 8.536 1.00 86.12 79 ALA A CA 1
ATOM 645 C C . ALA A 1 79 ? -4.286 -3.379 8.002 1.00 86.12 79 ALA A C 1
ATOM 647 O O . ALA A 1 79 ? -3.691 -4.163 8.746 1.00 86.12 79 ALA A O 1
ATOM 648 N N . PHE A 1 80 ? -3.976 -3.263 6.711 1.00 90.56 80 PHE A N 1
ATOM 649 C CA . PHE A 1 80 ? -2.853 -3.935 6.060 1.00 90.56 80 PHE A CA 1
ATOM 650 C C . PHE A 1 80 ? -2.441 -3.179 4.792 1.00 90.56 80 PHE A C 1
ATOM 652 O O . PHE A 1 80 ? -3.190 -2.356 4.263 1.00 90.56 80 PHE A O 1
ATOM 659 N N . VAL A 1 81 ? -1.246 -3.480 4.300 1.00 93.19 81 VAL A N 1
ATOM 660 C CA . VAL A 1 81 ? -0.700 -2.977 3.040 1.00 93.19 81 VAL A CA 1
ATOM 661 C C . VAL A 1 81 ? -0.457 -4.161 2.121 1.00 93.19 81 VAL A C 1
ATOM 663 O O . VAL A 1 81 ? 0.050 -5.193 2.557 1.00 93.19 81 VAL A O 1
ATOM 666 N N . VAL A 1 82 ? -0.832 -4.016 0.857 1.00 93.31 82 VAL A N 1
ATOM 667 C CA . VAL A 1 82 ? -0.511 -4.966 -0.206 1.00 93.31 82 VAL A CA 1
ATOM 668 C C . VAL A 1 82 ? 0.572 -4.348 -1.074 1.00 93.31 82 VAL A C 1
ATOM 670 O O . VAL A 1 82 ? 0.393 -3.241 -1.576 1.00 93.31 82 VAL A O 1
ATOM 673 N N . GLN A 1 83 ? 1.672 -5.066 -1.264 1.00 92.81 83 GLN A N 1
ATOM 674 C CA . GLN A 1 83 ? 2.727 -4.700 -2.200 1.00 92.81 83 GLN A CA 1
ATOM 675 C C . GLN A 1 83 ? 2.851 -5.799 -3.258 1.00 92.81 83 GLN A C 1
ATOM 677 O O . GLN A 1 83 ? 2.801 -6.989 -2.941 1.00 92.81 83 GLN A O 1
ATOM 682 N N . VAL A 1 84 ? 2.983 -5.402 -4.522 1.00 90.75 84 VAL A N 1
ATOM 683 C CA . VAL A 1 84 ? 3.237 -6.319 -5.637 1.00 90.75 84 VAL A CA 1
ATOM 684 C C . VAL A 1 84 ? 4.684 -6.154 -6.090 1.00 90.75 84 VAL A C 1
ATOM 686 O O . VAL A 1 84 ? 5.088 -5.078 -6.509 1.00 90.75 84 VAL A O 1
ATOM 689 N N . ASP A 1 85 ? 5.473 -7.221 -6.010 1.00 87.62 85 ASP A N 1
ATOM 690 C CA . ASP A 1 85 ? 6.870 -7.224 -6.434 1.00 87.62 85 ASP A CA 1
ATOM 691 C C . ASP A 1 85 ? 6.982 -7.167 -7.967 1.00 87.62 85 ASP A C 1
ATOM 693 O O . ASP A 1 85 ? 6.813 -8.173 -8.676 1.00 87.62 85 ASP A O 1
ATOM 697 N N . SER A 1 86 ? 7.277 -5.968 -8.468 1.00 85.38 86 SER A N 1
ATOM 698 C CA . SER A 1 86 ? 7.552 -5.662 -9.873 1.00 85.38 86 SER A CA 1
ATOM 699 C C . SER A 1 86 ? 9.014 -5.906 -10.272 1.00 85.38 86 SER A C 1
ATOM 701 O O . SER A 1 86 ? 9.357 -5.768 -11.453 1.00 85.38 86 SER A O 1
ATOM 703 N N . SER A 1 87 ? 9.872 -6.328 -9.334 1.00 83.12 87 SER A N 1
ATOM 704 C CA . SER A 1 87 ? 11.308 -6.465 -9.569 1.00 83.12 87 SER A CA 1
ATOM 705 C C . SER A 1 87 ? 11.624 -7.506 -10.653 1.00 83.12 87 SER A C 1
ATOM 707 O O . SER A 1 87 ? 10.976 -8.564 -10.740 1.00 83.12 87 SER A O 1
ATOM 709 N N . PRO A 1 88 ? 12.665 -7.264 -11.474 1.00 79.31 88 PRO A N 1
ATOM 710 C CA . PRO A 1 88 ? 13.141 -8.244 -12.438 1.00 79.31 88 PRO A CA 1
ATOM 711 C C . PRO A 1 88 ? 13.747 -9.481 -11.744 1.00 79.31 88 PRO A C 1
ATOM 713 O O . PRO A 1 88 ? 14.216 -9.396 -10.605 1.00 79.31 88 PRO A O 1
ATOM 716 N N . PRO A 1 89 ? 13.803 -10.645 -12.423 1.00 71.00 89 PRO A N 1
ATOM 717 C CA . PRO A 1 89 ? 14.297 -11.878 -11.818 1.00 71.00 89 PRO A CA 1
ATOM 718 C C . PRO A 1 89 ? 15.757 -11.739 -11.372 1.00 71.00 89 PRO A C 1
ATOM 720 O O . PRO A 1 89 ? 16.609 -11.295 -12.141 1.00 71.00 89 PRO A O 1
ATOM 723 N N . GLY A 1 90 ? 16.052 -12.153 -10.138 1.00 66.25 90 GLY A N 1
ATOM 724 C CA . GLY A 1 90 ? 17.399 -12.083 -9.563 1.00 66.25 90 GLY A CA 1
ATOM 725 C C . GLY A 1 90 ? 17.756 -10.742 -8.915 1.00 66.25 90 GLY A C 1
ATOM 726 O O . GLY A 1 90 ? 18.886 -10.592 -8.451 1.00 66.25 90 GLY A O 1
ATOM 727 N N . PHE A 1 91 ? 16.823 -9.787 -8.847 1.00 74.44 91 PHE A N 1
ATOM 728 C CA . PHE A 1 91 ? 16.983 -8.617 -7.990 1.00 74.44 91 PHE A CA 1
ATOM 729 C C . PHE A 1 91 ? 17.060 -9.049 -6.518 1.00 74.44 91 PHE A C 1
ATOM 731 O O . PHE A 1 91 ? 16.229 -9.818 -6.037 1.00 74.44 91 PHE A O 1
ATOM 738 N N . VAL A 1 92 ? 18.092 -8.582 -5.812 1.00 62.28 92 VAL A N 1
ATOM 739 C CA . VAL A 1 92 ? 18.293 -8.840 -4.381 1.00 62.28 92 VAL A CA 1
ATOM 740 C C . VAL A 1 92 ? 18.151 -7.509 -3.658 1.00 62.28 92 VAL A C 1
ATOM 742 O O . VAL A 1 92 ? 19.106 -6.746 -3.533 1.00 62.28 92 VAL A O 1
ATOM 745 N N . GLY A 1 93 ? 16.933 -7.219 -3.221 1.00 63.19 93 GLY A N 1
ATOM 746 C CA . GLY A 1 93 ? 16.577 -5.992 -2.523 1.00 63.19 93 GLY A CA 1
ATOM 747 C C . GLY A 1 93 ? 15.069 -5.910 -2.321 1.00 63.19 93 GLY A C 1
ATOM 748 O O . GLY A 1 93 ? 14.324 -6.714 -2.872 1.00 63.19 93 GLY A O 1
ATOM 749 N N . VAL A 1 94 ? 14.632 -4.941 -1.521 1.00 62.44 94 VAL A N 1
ATOM 750 C CA . VAL A 1 94 ? 13.220 -4.561 -1.434 1.00 62.44 94 VAL A CA 1
ATOM 751 C C . VAL A 1 94 ? 13.049 -3.367 -2.366 1.00 62.44 94 VAL A C 1
ATOM 753 O O . VAL A 1 94 ? 13.473 -2.267 -2.012 1.00 62.44 94 VAL A O 1
ATOM 756 N N . ASP A 1 95 ? 12.516 -3.591 -3.567 1.00 72.94 95 ASP A N 1
ATOM 757 C CA . ASP A 1 95 ? 12.099 -2.492 -4.439 1.00 72.94 95 ASP A CA 1
ATOM 758 C C . ASP A 1 95 ? 10.660 -2.117 -4.075 1.00 72.94 95 ASP A C 1
ATOM 760 O O . ASP A 1 95 ? 9.743 -2.934 -4.173 1.00 72.94 95 ASP A O 1
ATOM 764 N N . VAL A 1 96 ? 10.476 -0.906 -3.553 1.00 81.81 96 VAL A N 1
ATOM 765 C CA . VAL A 1 96 ? 9.157 -0.388 -3.177 1.00 81.81 96 VAL A CA 1
ATOM 766 C C . VAL A 1 96 ? 8.709 0.557 -4.274 1.00 81.81 96 VAL A C 1
ATOM 768 O O . VAL A 1 96 ? 8.949 1.764 -4.217 1.00 81.81 96 VAL A O 1
ATOM 771 N N . GLU A 1 97 ? 8.048 0.003 -5.283 1.00 87.00 97 GLU A N 1
ATOM 772 C CA . GLU A 1 97 ? 7.420 0.809 -6.316 1.00 87.00 97 GLU A CA 1
ATOM 773 C C . GLU A 1 97 ? 6.068 1.326 -5.801 1.00 87.00 97 GLU A C 1
ATOM 775 O O . GLU A 1 97 ? 5.162 0.560 -5.452 1.00 87.00 97 GLU A O 1
ATOM 780 N N . LEU A 1 98 ? 5.917 2.654 -5.725 1.00 87.00 98 LEU A N 1
ATOM 781 C CA . LEU A 1 98 ? 4.708 3.274 -5.168 1.00 87.00 98 LEU A CA 1
ATOM 782 C C . LEU A 1 98 ? 3.450 2.879 -5.948 1.00 87.00 98 LEU A C 1
ATOM 784 O O . LEU A 1 98 ? 2.374 2.753 -5.366 1.00 87.00 98 LEU A O 1
ATOM 788 N N . SER A 1 99 ? 3.585 2.671 -7.263 1.00 86.00 99 SER A N 1
ATOM 789 C CA . SER A 1 99 ? 2.470 2.283 -8.134 1.00 86.00 99 SER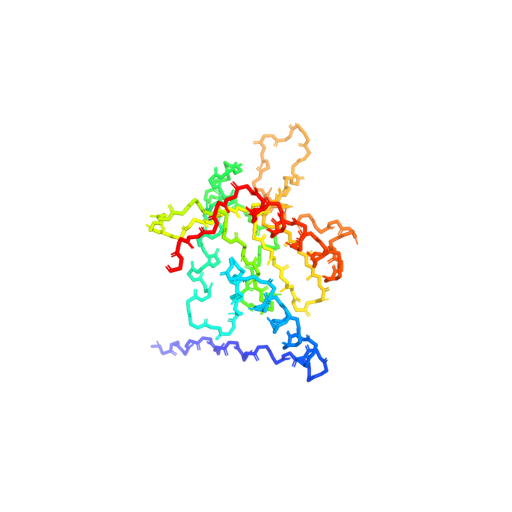 A CA 1
ATOM 790 C C . SER A 1 99 ? 1.965 0.855 -7.891 1.00 86.00 99 SER A C 1
ATOM 792 O O . SER A 1 99 ? 0.866 0.517 -8.330 1.00 86.00 99 SER A O 1
ATOM 794 N N . ASP A 1 100 ? 2.739 0.059 -7.150 1.00 89.88 100 ASP A N 1
ATOM 795 C CA . ASP A 1 100 ? 2.457 -1.334 -6.803 1.00 89.88 100 ASP A CA 1
ATOM 796 C C . ASP A 1 100 ? 2.163 -1.520 -5.307 1.00 89.88 100 ASP A C 1
ATOM 798 O O . ASP A 1 100 ? 2.058 -2.648 -4.822 1.00 89.88 100 ASP A O 1
ATOM 802 N N . THR A 1 101 ? 2.009 -0.415 -4.571 1.00 91.50 101 THR A N 1
ATOM 803 C CA . THR A 1 101 ? 1.770 -0.404 -3.126 1.00 91.50 101 THR A CA 1
ATOM 804 C C . THR A 1 101 ? 0.389 0.168 -2.814 1.00 91.50 101 THR A C 1
ATOM 806 O O . THR A 1 101 ? 0.070 1.299 -3.186 1.00 91.50 101 THR A O 1
ATOM 809 N N . PHE A 1 102 ? -0.428 -0.602 -2.095 1.00 90.38 102 PHE A N 1
ATOM 810 C CA . PHE A 1 102 ? -1.827 -0.292 -1.807 1.00 90.38 102 PHE A CA 1
ATOM 811 C C . PHE A 1 102 ? -2.131 -0.416 -0.316 1.00 90.38 102 PHE A C 1
ATOM 813 O O . PHE A 1 102 ? -1.899 -1.453 0.304 1.00 90.38 102 PHE A O 1
ATOM 820 N N . PHE A 1 103 ? -2.706 0.634 0.248 1.00 89.25 103 PHE A N 1
ATOM 821 C CA . PHE A 1 103 ? -3.109 0.727 1.640 1.00 89.25 103 PHE A CA 1
ATOM 822 C C . PHE A 1 103 ? -4.577 0.355 1.799 1.00 89.25 103 PHE A C 1
ATOM 824 O O . PHE A 1 103 ? -5.426 0.838 1.051 1.00 89.25 103 PHE A O 1
ATOM 831 N N . PHE A 1 104 ? -4.879 -0.463 2.806 1.00 87.62 104 PHE A N 1
ATOM 832 C CA . PHE A 1 104 ? -6.237 -0.791 3.229 1.00 87.62 104 PHE A CA 1
ATOM 833 C C . PHE A 1 104 ? -6.431 -0.273 4.648 1.00 87.62 104 PHE A C 1
ATOM 835 O O . PHE A 1 104 ? -5.724 -0.690 5.567 1.00 87.62 104 PHE A O 1
ATOM 842 N N . SER A 1 105 ? -7.368 0.652 4.833 1.00 83.12 105 SER A N 1
ATOM 843 C CA . SER A 1 105 ? -7.607 1.311 6.113 1.00 83.12 105 SER A CA 1
ATOM 844 C C . SER A 1 105 ? -8.624 0.563 6.973 1.00 83.12 105 SER A C 1
ATOM 846 O O . SER A 1 105 ? -9.459 -0.214 6.497 1.00 83.12 105 SER A O 1
ATOM 848 N N . LEU A 1 106 ? -8.605 0.872 8.266 1.00 77.75 106 LEU A N 1
ATOM 849 C CA . LEU A 1 106 ? -9.584 0.372 9.232 1.00 77.75 106 LEU A CA 1
ATOM 850 C C . LEU A 1 106 ? -10.988 0.969 9.033 1.00 77.75 106 LEU A C 1
ATOM 852 O O . LEU A 1 106 ? -11.974 0.370 9.458 1.00 77.75 106 LEU A O 1
ATOM 856 N N . SER A 1 107 ? -11.096 2.108 8.340 1.00 74.25 107 SER A N 1
ATOM 857 C CA . SER A 1 107 ? -12.372 2.723 7.942 1.00 74.25 107 SER A CA 1
ATOM 858 C C . SER A 1 107 ? -13.051 2.017 6.758 1.00 74.25 107 SER A C 1
ATOM 860 O O . SER A 1 107 ? -14.143 2.417 6.357 1.00 74.25 107 SER A O 1
ATOM 862 N N . GLY A 1 108 ? -12.439 0.966 6.197 1.00 72.31 108 GLY A N 1
ATOM 863 C CA . GLY A 1 108 ? -12.963 0.252 5.028 1.00 72.31 108 GLY A CA 1
ATOM 864 C C . GLY A 1 108 ? -12.665 0.942 3.695 1.00 72.31 108 GLY A C 1
ATOM 865 O O . GLY A 1 108 ? -13.255 0.582 2.677 1.00 72.31 108 GLY A O 1
ATOM 866 N N . GLN A 1 109 ? -11.750 1.911 3.694 1.00 77.75 109 GLN A N 1
ATOM 867 C CA . GLN A 1 109 ? -11.252 2.585 2.497 1.00 77.75 109 GLN A CA 1
ATOM 868 C C . GLN A 1 109 ? -9.956 1.910 2.029 1.00 77.75 109 GLN A C 1
ATOM 870 O O . GLN A 1 109 ? -9.304 1.189 2.792 1.00 77.75 109 GLN A O 1
ATOM 875 N N . ALA A 1 110 ? -9.588 2.116 0.767 1.00 80.62 110 ALA A N 1
ATOM 876 C CA . ALA A 1 110 ? -8.302 1.682 0.242 1.00 80.62 110 ALA A CA 1
ATOM 877 C C . ALA A 1 110 ? -7.777 2.656 -0.826 1.00 80.62 110 ALA A C 1
ATOM 879 O O . ALA A 1 110 ? -8.556 3.301 -1.528 1.00 80.62 110 ALA A O 1
ATOM 880 N N . PHE A 1 111 ? -6.454 2.786 -0.942 1.00 81.44 111 PHE A N 1
ATOM 881 C CA . PHE A 1 111 ? -5.804 3.708 -1.883 1.00 81.44 111 PHE A CA 1
ATOM 882 C C . PHE A 1 111 ? -4.388 3.247 -2.255 1.00 81.44 111 PHE A C 1
ATOM 884 O O . PHE A 1 111 ? -3.768 2.474 -1.530 1.00 81.44 111 PHE A O 1
ATOM 891 N N . GLY A 1 112 ? -3.868 3.706 -3.396 1.00 85.06 112 GLY A N 1
ATOM 892 C CA . GLY A 1 112 ? -2.474 3.463 -3.789 1.00 85.06 112 GLY A CA 1
ATOM 893 C C . GLY A 1 112 ? -1.515 4.492 -3.181 1.00 85.06 112 GLY A C 1
ATOM 894 O O . GLY A 1 112 ? -1.898 5.638 -2.958 1.00 85.06 112 GLY A O 1
ATOM 895 N N . ALA A 1 113 ? -0.249 4.133 -2.973 1.00 85.25 113 ALA A N 1
ATOM 896 C CA . ALA A 1 113 ? 0.746 5.043 -2.391 1.00 85.25 113 ALA A CA 1
ATOM 897 C C . ALA A 1 113 ? 1.007 6.302 -3.250 1.00 85.25 113 ALA A C 1
ATOM 899 O O . ALA A 1 113 ? 1.429 7.336 -2.740 1.00 85.25 113 ALA A O 1
ATOM 900 N N . THR A 1 114 ? 0.719 6.246 -4.555 1.00 79.94 114 THR A N 1
ATOM 901 C CA . THR A 1 114 ? 0.909 7.360 -5.501 1.00 79.94 114 THR A CA 1
ATOM 902 C C . THR A 1 114 ? -0.141 8.472 -5.411 1.00 79.94 114 TH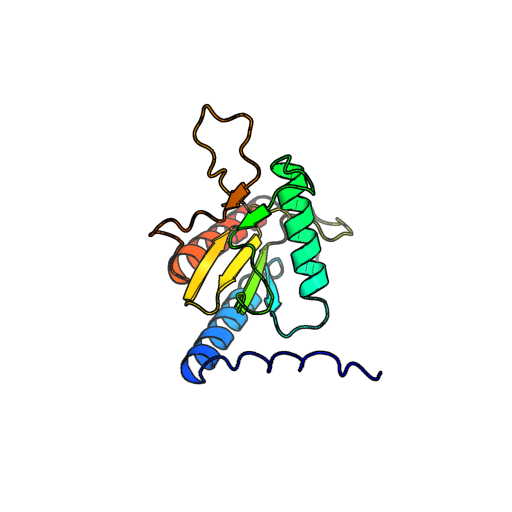R A C 1
ATOM 904 O O . THR A 1 114 ? 0.052 9.515 -6.042 1.00 79.94 114 THR A O 1
ATOM 907 N N . TYR A 1 115 ? -1.236 8.262 -4.671 1.00 77.38 115 TYR A N 1
ATOM 908 C CA . TYR A 1 115 ? -2.411 9.151 -4.615 1.00 77.38 115 TYR A CA 1
ATOM 909 C C . TYR A 1 115 ? -2.212 10.416 -3.763 1.00 77.38 115 TYR A C 1
ATOM 911 O O . TYR A 1 115 ? -3.167 11.126 -3.470 1.00 77.38 115 TYR A O 1
ATOM 919 N N . PHE A 1 116 ? -0.979 10.716 -3.362 1.00 77.06 116 PHE A N 1
ATOM 920 C CA . PHE A 1 116 ? -0.671 11.976 -2.702 1.00 77.06 116 PHE A CA 1
ATOM 921 C C . PHE A 1 116 ? -0.834 13.153 -3.667 1.00 77.06 116 PHE A C 1
ATOM 923 O O . PHE A 1 116 ? -0.187 13.200 -4.725 1.00 77.06 116 PHE A O 1
ATOM 930 N N . GLU A 1 117 ? -1.676 14.101 -3.265 1.00 73.19 117 GLU A N 1
ATOM 931 C CA . GLU A 1 117 ? -1.949 15.341 -3.977 1.00 73.19 117 GLU A CA 1
ATOM 932 C C . GLU A 1 117 ? -1.454 16.543 -3.174 1.00 73.19 117 GLU A C 1
ATOM 934 O O . GLU A 1 117 ? -1.300 16.516 -1.949 1.00 73.19 117 GLU A O 1
ATOM 939 N N . TRP A 1 118 ? -1.181 17.608 -3.911 1.00 70.56 118 TRP A N 1
ATOM 940 C CA . TRP A 1 118 ? -0.813 18.901 -3.370 1.00 70.56 118 TRP A CA 1
ATOM 941 C C . TRP A 1 118 ? -2.094 19.713 -3.156 1.00 70.56 118 TRP A C 1
ATOM 943 O O . TRP A 1 118 ? -2.877 19.865 -4.091 1.00 70.56 118 TRP A O 1
ATOM 953 N N . ASP A 1 119 ? -2.333 20.174 -1.924 1.00 65.50 119 ASP A N 1
ATOM 954 C CA . ASP A 1 119 ? -3.542 20.936 -1.570 1.00 65.50 119 ASP A CA 1
ATOM 955 C C . ASP A 1 119 ? -3.391 22.451 -1.802 1.00 65.50 119 ASP A C 1
ATOM 957 O O . ASP A 1 119 ? -4.374 23.196 -1.748 1.00 65.50 119 ASP A O 1
ATOM 961 N N . GLY A 1 120 ? -2.174 22.904 -2.118 1.00 60.00 120 GLY A N 1
ATOM 962 C CA . GLY A 1 120 ? -1.937 24.240 -2.638 1.00 60.00 120 GLY A CA 1
ATOM 963 C C . GLY A 1 120 ? -2.560 24.358 -4.024 1.00 60.00 120 GLY A C 1
ATOM 964 O O . GLY A 1 120 ? -2.297 23.550 -4.905 1.00 60.00 120 GLY A O 1
ATOM 965 N N . GLY A 1 121 ? -3.422 25.350 -4.241 1.00 55.53 121 GLY A N 1
ATOM 966 C CA . GLY A 1 121 ? -3.872 25.675 -5.597 1.00 55.53 121 GLY A CA 1
ATOM 967 C C . GLY A 1 121 ? -2.687 26.065 -6.490 1.00 55.53 121 GLY A C 1
ATOM 968 O O . GLY A 1 121 ? -1.650 26.472 -5.975 1.00 55.53 121 GLY A O 1
ATOM 969 N N . GLU A 1 122 ? -2.868 26.004 -7.816 1.00 55.22 122 GLU A N 1
ATOM 970 C CA . GLU A 1 122 ? -1.823 26.154 -8.858 1.00 55.22 122 GLU A CA 1
ATOM 971 C C . GLU A 1 122 ? -0.880 27.377 -8.732 1.00 55.22 122 GLU A C 1
ATOM 973 O O . GLU A 1 122 ? 0.164 27.397 -9.381 1.00 55.22 122 GLU A O 1
ATOM 978 N N . ASP A 1 123 ? -1.184 28.354 -7.872 1.00 50.41 123 ASP A N 1
ATOM 979 C CA . ASP A 1 123 ? -0.496 29.644 -7.782 1.00 50.41 123 ASP A CA 1
ATOM 980 C C . ASP A 1 123 ? 0.209 29.953 -6.440 1.00 50.41 123 ASP A C 1
ATOM 982 O O . ASP A 1 123 ? 0.834 31.013 -6.333 1.00 50.41 123 ASP A O 1
ATOM 986 N N . ASP A 1 124 ? 0.168 29.083 -5.417 1.00 47.50 124 A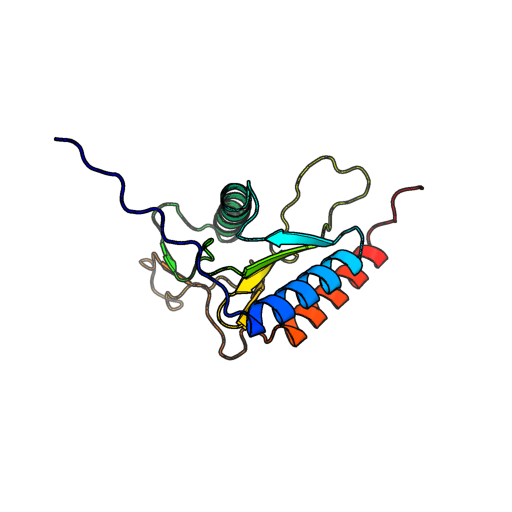SP A N 1
ATOM 987 C CA . ASP A 1 124 ? 0.725 29.427 -4.093 1.00 47.50 124 ASP A CA 1
ATOM 988 C C . ASP A 1 124 ? 2.085 28.763 -3.795 1.00 47.50 124 ASP A C 1
ATOM 990 O O . ASP A 1 124 ? 2.189 27.632 -3.324 1.00 47.50 124 ASP A O 1
ATOM 994 N N . PHE A 1 125 ? 3.168 29.525 -3.992 1.00 51.06 125 PHE A N 1
ATOM 995 C CA . PHE A 1 125 ? 4.562 29.153 -3.669 1.00 51.06 125 PHE A CA 1
ATOM 996 C C . PHE A 1 125 ? 4.842 28.938 -2.162 1.00 51.06 125 PHE A C 1
ATOM 998 O O . PHE A 1 125 ? 5.996 28.752 -1.769 1.00 51.06 125 PHE A O 1
ATOM 1005 N N . MET A 1 126 ? 3.812 29.004 -1.316 1.00 54.38 126 MET A N 1
ATOM 1006 C CA . MET A 1 126 ? 3.887 28.855 0.140 1.00 54.38 126 MET A CA 1
ATOM 1007 C C . MET A 1 126 ? 3.273 27.553 0.652 1.00 54.38 126 MET A C 1
ATOM 1009 O O . MET A 1 126 ? 3.314 27.313 1.855 1.00 54.38 126 MET A O 1
ATOM 1013 N N . ALA A 1 127 ? 2.704 26.725 -0.224 1.00 61.25 127 ALA A N 1
ATOM 1014 C CA . ALA A 1 127 ? 2.069 25.493 0.203 1.00 61.25 127 ALA A CA 1
ATOM 1015 C C . ALA A 1 127 ? 3.108 24.499 0.743 1.00 61.25 127 ALA A C 1
ATOM 1017 O O . ALA A 1 127 ? 4.030 24.077 0.049 1.00 61.25 127 ALA A O 1
ATOM 1018 N N . ASN A 1 128 ? 2.938 24.163 2.015 1.00 68.12 128 ASN A N 1
ATOM 1019 C CA . ASN A 1 128 ? 3.804 23.318 2.827 1.00 68.12 128 ASN A CA 1
ATOM 1020 C C . ASN A 1 128 ? 3.086 22.041 3.295 1.00 68.12 128 ASN A C 1
ATOM 1022 O O . ASN A 1 128 ? 3.553 21.370 4.217 1.00 68.12 128 ASN A O 1
ATOM 1026 N N . THR A 1 129 ? 1.966 21.718 2.648 1.00 77.69 129 THR A N 1
ATOM 1027 C CA . THR A 1 129 ? 1.099 20.595 2.983 1.00 77.69 129 THR A CA 1
ATOM 1028 C C . THR A 1 129 ? 0.825 19.764 1.735 1.00 77.69 129 THR A C 1
ATOM 1030 O O . THR A 1 129 ? 0.605 20.275 0.637 1.00 77.69 129 THR A O 1
ATOM 1033 N N . PHE A 1 130 ? 0.867 18.453 1.913 1.00 79.88 130 PHE A N 1
ATOM 1034 C CA . PHE A 1 130 ? 0.428 17.468 0.942 1.00 79.88 130 PHE A CA 1
ATOM 1035 C C . PHE A 1 130 ? -0.581 16.567 1.633 1.00 79.88 130 PHE A C 1
ATOM 1037 O O . PHE A 1 130 ? -0.423 16.250 2.811 1.00 79.88 130 PHE A O 1
ATOM 1044 N N . SER A 1 131 ? -1.607 16.126 0.918 1.00 74.31 131 SER A N 1
ATOM 1045 C CA . SER A 1 131 ? -2.632 15.265 1.495 1.00 74.31 131 SER A CA 1
ATOM 1046 C C . SER A 1 131 ? -2.803 13.994 0.683 1.00 74.31 131 SER A C 1
ATOM 1048 O O . SER A 1 131 ? -2.662 13.982 -0.544 1.00 74.31 131 SER A O 1
ATOM 1050 N N . VAL A 1 132 ? -3.161 12.909 1.369 1.00 70.25 132 VAL A N 1
ATOM 1051 C CA . VAL A 1 132 ? -3.941 11.869 0.703 1.00 70.25 132 VAL A CA 1
ATOM 1052 C C . VAL A 1 132 ? -5.282 12.516 0.395 1.00 70.25 132 VAL A C 1
ATOM 1054 O O . VAL A 1 132 ? -6.128 12.655 1.280 1.00 70.25 132 VAL A O 1
ATOM 1057 N N . SER A 1 133 ? -5.457 12.967 -0.843 1.00 59.88 133 SER A N 1
ATOM 1058 C CA . SER A 1 133 ? -6.756 13.431 -1.296 1.00 59.88 133 SER A CA 1
ATOM 1059 C C . SER A 1 133 ? -7.656 12.207 -1.320 1.00 59.88 133 SER A C 1
ATOM 1061 O O . SER A 1 133 ? -7.548 11.325 -2.177 1.00 59.88 133 SER A O 1
ATOM 1063 N N . PHE A 1 134 ? -8.491 12.090 -0.291 1.00 56.94 134 PHE A N 1
ATOM 1064 C CA . PHE A 1 134 ? -9.584 11.141 -0.294 1.00 56.94 134 PHE A CA 1
ATOM 1065 C C . PHE A 1 134 ? -10.541 11.627 -1.375 1.00 56.94 134 PHE A C 1
ATOM 1067 O O . PHE A 1 134 ? -11.434 12.428 -1.112 1.00 56.94 134 PHE A O 1
ATOM 1074 N N . CYS A 1 135 ? -10.348 11.170 -2.610 1.00 44.16 135 CYS A N 1
ATOM 1075 C CA . CYS A 1 135 ? -11.441 11.198 -3.563 1.00 44.16 135 CYS A CA 1
ATOM 1076 C C . CYS A 1 135 ? -12.646 10.534 -2.867 1.00 44.16 135 CYS A C 1
ATOM 1078 O O . CYS A 1 135 ? -12.465 9.559 -2.136 1.00 44.16 135 CYS A O 1
ATOM 1080 N N . ASP A 1 136 ? -13.877 11.002 -3.079 1.00 46.44 136 ASP A N 1
ATOM 1081 C CA . ASP A 1 136 ? -15.065 10.230 -2.667 1.00 46.44 136 ASP A CA 1
ATOM 1082 C C . ASP A 1 136 ? -15.056 8.822 -3.303 1.00 46.44 136 ASP A C 1
ATOM 1084 O O . ASP A 1 136 ? -15.704 7.889 -2.830 1.00 46.44 136 ASP A O 1
ATOM 1088 N N . GLU A 1 137 ? -14.258 8.658 -4.360 1.00 43.00 137 GLU A N 1
ATOM 1089 C CA . GLU A 1 137 ? -13.926 7.400 -5.001 1.00 43.00 137 GLU A CA 1
ATOM 1090 C C . GLU A 1 137 ? -12.721 6.700 -4.373 1.00 43.00 137 GLU A C 1
ATOM 1092 O O . GLU A 1 137 ? -12.332 5.713 -4.951 1.00 43.00 137 GLU A O 1
ATOM 1097 N N . ALA A 1 138 ? -12.123 7.113 -3.248 1.00 51.06 138 ALA A N 1
ATOM 1098 C CA . ALA A 1 138 ? -11.096 6.346 -2.533 1.00 51.06 138 ALA A CA 1
ATOM 1099 C C . ALA A 1 138 ? -11.638 4.933 -2.280 1.00 51.06 138 ALA A C 1
ATOM 1101 O O . ALA A 1 138 ? -12.606 4.700 -1.553 1.00 51.06 138 ALA A O 1
ATOM 1102 N N . LEU A 1 139 ? -11.070 4.013 -3.038 1.00 62.59 139 LEU A N 1
ATOM 1103 C CA . LEU A 1 139 ? -11.820 2.998 -3.748 1.00 62.59 139 LEU A CA 1
ATOM 1104 C C . LEU A 1 139 ? -12.257 1.908 -2.772 1.00 62.59 139 LEU A C 1
ATOM 1106 O O . LEU A 1 139 ? -11.503 1.519 -1.876 1.00 62.59 139 LEU A O 1
ATOM 1110 N N . SER A 1 140 ? -13.480 1.394 -2.932 1.00 69.56 140 SER A N 1
ATOM 1111 C CA . SER A 1 140 ? -13.906 0.227 -2.161 1.00 69.56 140 SER A CA 1
ATOM 1112 C C . SER A 1 140 ? -12.858 -0.882 -2.298 1.00 69.56 140 SER A C 1
ATOM 1114 O O . SER A 1 140 ? -12.180 -0.993 -3.327 1.00 69.56 140 SER A O 1
ATOM 1116 N N . TRP A 1 141 ? -12.723 -1.730 -1.277 1.00 77.88 141 TRP A N 1
ATOM 1117 C CA . TRP A 1 141 ? -11.761 -2.838 -1.313 1.00 77.88 141 TRP A CA 1
ATOM 1118 C C . TRP A 1 141 ? -11.891 -3.690 -2.593 1.00 77.88 141 TRP A C 1
ATOM 1120 O O . TRP A 1 141 ? -10.887 -4.177 -3.104 1.00 77.88 141 TRP A O 1
ATOM 1130 N N . ASP A 1 142 ? -13.096 -3.788 -3.167 1.00 74.69 142 ASP A N 1
ATOM 1131 C CA . ASP A 1 142 ? -13.374 -4.499 -4.423 1.00 74.69 142 ASP A CA 1
ATOM 1132 C C . ASP A 1 142 ? -12.734 -3.847 -5.659 1.00 74.69 142 ASP A C 1
ATOM 1134 O O . ASP A 1 142 ? -12.256 -4.535 -6.571 1.00 74.69 142 ASP A O 1
ATOM 1138 N N . TYR A 1 143 ? -12.701 -2.517 -5.716 1.00 77.75 143 TYR A N 1
ATOM 1139 C CA . TYR A 1 143 ? -12.025 -1.829 -6.807 1.00 77.75 143 TYR A CA 1
ATOM 1140 C C . TYR A 1 143 ? -10.507 -1.942 -6.658 1.00 77.75 143 TYR A C 1
ATOM 1142 O O . TYR A 1 143 ? -9.830 -2.281 -7.629 1.00 77.75 143 TYR A O 1
ATOM 1150 N N . VAL A 1 144 ? -9.957 -1.727 -5.456 1.00 76.88 144 VAL A N 1
ATOM 1151 C CA . VAL A 1 144 ? -8.503 -1.863 -5.244 1.00 76.88 144 VAL A CA 1
ATOM 1152 C C . VAL A 1 144 ? -8.049 -3.299 -5.494 1.00 76.88 144 VAL A C 1
ATOM 1154 O O . VAL A 1 144 ? -7.015 -3.518 -6.115 1.00 76.88 144 VAL A O 1
ATOM 1157 N N . TYR A 1 145 ? -8.866 -4.289 -5.139 1.00 82.56 145 TYR A N 1
ATOM 1158 C CA . TYR A 1 145 ? -8.655 -5.675 -5.547 1.00 82.56 145 TYR A CA 1
ATOM 1159 C C . TYR A 1 145 ? -8.532 -5.843 -7.060 1.00 82.56 145 TYR A C 1
ATOM 1161 O O . TYR A 1 145 ? -7.636 -6.540 -7.534 1.00 82.56 145 TYR A O 1
ATOM 1169 N N . SER A 1 146 ? -9.417 -5.200 -7.822 1.00 82.00 146 SER A N 1
ATOM 1170 C CA . SER A 1 146 ? -9.387 -5.257 -9.284 1.00 82.00 146 SER A CA 1
ATOM 1171 C C . SER A 1 146 ? -8.115 -4.610 -9.840 1.00 82.00 146 SER A C 1
ATOM 1173 O O . SER A 1 146 ? -7.509 -5.168 -10.755 1.00 82.00 146 SER A O 1
ATOM 1175 N N . LEU A 1 147 ? -7.660 -3.495 -9.252 1.00 83.75 147 LEU A N 1
ATOM 1176 C CA . LEU A 1 147 ? -6.374 -2.882 -9.595 1.00 83.75 147 LEU A CA 1
ATOM 1177 C C . LEU A 1 147 ? -5.197 -3.816 -9.313 1.00 83.75 147 LEU A C 1
ATOM 1179 O O . LEU A 1 147 ? -4.387 -4.044 -10.207 1.00 83.75 147 LEU A O 1
ATOM 1183 N N . ILE A 1 148 ? -5.127 -4.387 -8.108 1.00 86.50 148 ILE A N 1
ATOM 1184 C CA . ILE A 1 148 ? -4.049 -5.301 -7.710 1.00 86.50 148 ILE A CA 1
ATOM 1185 C C . ILE A 1 148 ? -4.027 -6.514 -8.638 1.00 86.50 148 ILE A C 1
ATOM 1187 O O . ILE A 1 148 ? -2.978 -6.867 -9.164 1.00 86.50 148 ILE A O 1
ATOM 1191 N N . ARG A 1 149 ? -5.186 -7.124 -8.910 1.00 88.38 149 ARG A N 1
ATOM 1192 C CA . ARG A 1 149 ? -5.288 -8.273 -9.817 1.00 88.38 149 ARG A CA 1
ATOM 1193 C C . ARG A 1 149 ? -4.787 -7.938 -11.224 1.00 88.38 149 ARG A C 1
ATOM 1195 O O . ARG A 1 149 ? -4.052 -8.732 -11.816 1.00 88.38 149 ARG A O 1
ATOM 1202 N N . ASN A 1 150 ? -5.193 -6.791 -11.768 1.00 86.75 150 ASN A N 1
ATOM 1203 C CA . ASN A 1 150 ? -4.730 -6.344 -13.079 1.00 86.75 150 ASN A CA 1
ATOM 1204 C C . ASN A 1 150 ? -3.218 -6.111 -13.062 1.00 86.75 150 ASN A C 1
ATOM 1206 O O . ASN A 1 150 ? -2.526 -6.589 -13.956 1.00 86.75 150 ASN A O 1
ATOM 1210 N N . ARG A 1 151 ? -2.698 -5.475 -12.009 1.00 86.69 151 ARG A N 1
ATOM 1211 C CA . ARG A 1 151 ? -1.270 -5.197 -11.863 1.00 86.69 151 ARG A CA 1
ATOM 1212 C C . ARG A 1 151 ? -0.428 -6.466 -11.736 1.00 86.69 151 ARG A C 1
ATOM 1214 O O . ARG A 1 151 ? 0.575 -6.592 -12.430 1.00 86.69 151 ARG A O 1
ATOM 1221 N N . VAL A 1 152 ? -0.866 -7.441 -10.942 1.00 88.12 152 VAL A N 1
ATOM 1222 C CA . VAL A 1 152 ? -0.241 -8.774 -10.870 1.00 88.12 152 VAL A CA 1
ATOM 1223 C C . VAL A 1 152 ? -0.183 -9.403 -12.261 1.00 88.12 152 VAL A C 1
ATOM 1225 O O . VAL A 1 152 ? 0.885 -9.816 -12.703 1.00 88.12 152 VAL A O 1
ATOM 1228 N N . THR A 1 153 ? -1.303 -9.388 -12.990 1.00 87.06 153 THR A N 1
ATOM 1229 C CA . THR A 1 153 ? -1.375 -9.939 -14.352 1.00 87.06 153 THR A CA 1
ATOM 1230 C C . THR A 1 153 ? -0.421 -9.211 -15.310 1.00 87.06 153 THR A C 1
ATOM 1232 O O . THR A 1 153 ? 0.248 -9.838 -16.128 1.00 87.06 153 THR A O 1
ATOM 1235 N N . GLU A 1 154 ? -0.337 -7.882 -15.237 1.00 86.44 154 GLU A N 1
ATOM 1236 C CA . GLU A 1 154 ? 0.588 -7.076 -16.043 1.00 86.44 154 GLU A CA 1
ATOM 1237 C C . GLU A 1 154 ? 2.054 -7.414 -15.749 1.00 86.44 154 GLU A C 1
ATOM 1239 O O . GLU A 1 154 ? 2.839 -7.590 -16.684 1.00 86.44 154 GLU A O 1
ATOM 1244 N N . ILE A 1 155 ? 2.419 -7.528 -14.469 1.00 84.56 155 ILE A N 1
ATOM 1245 C CA . ILE A 1 155 ? 3.782 -7.846 -14.034 1.00 84.56 155 ILE A CA 1
ATOM 1246 C C . ILE A 1 155 ? 4.155 -9.265 -14.456 1.00 84.56 155 ILE A C 1
ATOM 1248 O O . ILE A 1 155 ? 5.207 -9.451 -15.058 1.00 84.56 155 ILE A O 1
ATOM 1252 N N . GLU A 1 156 ? 3.298 -10.258 -14.228 1.00 84.31 156 GLU A N 1
ATOM 1253 C CA . GLU A 1 156 ? 3.563 -11.654 -14.607 1.00 84.31 156 GLU A CA 1
ATOM 1254 C C . GLU A 1 156 ? 3.720 -11.833 -16.124 1.00 84.31 156 GLU A C 1
ATOM 1256 O O . GLU A 1 156 ? 4.542 -12.626 -16.577 1.00 84.31 156 GLU A O 1
ATOM 1261 N N . ASN A 1 157 ? 3.001 -11.046 -16.929 1.00 83.56 157 ASN A N 1
ATOM 1262 C CA . ASN A 1 157 ? 3.163 -11.058 -18.384 1.00 83.56 157 ASN A CA 1
ATOM 1263 C C . ASN A 1 157 ? 4.465 -10.391 -18.861 1.00 83.56 157 ASN A C 1
ATOM 1265 O O . ASN A 1 157 ? 4.939 -10.683 -19.961 1.00 83.56 157 ASN A O 1
ATOM 1269 N N . ARG A 1 158 ? 5.024 -9.459 -18.079 1.00 81.00 158 ARG A N 1
ATOM 1270 C CA . ARG A 1 158 ? 6.225 -8.686 -18.442 1.00 81.00 158 ARG A CA 1
ATOM 1271 C C . ARG A 1 158 ? 7.507 -9.251 -17.841 1.00 81.00 158 ARG A C 1
ATOM 1273 O O . ARG A 1 158 ? 8.569 -9.103 -18.444 1.00 81.00 158 ARG A O 1
ATOM 1280 N N . VAL A 1 159 ? 7.418 -9.856 -16.662 1.00 75.12 159 VAL A N 1
ATOM 1281 C CA . VAL A 1 159 ? 8.553 -10.319 -15.870 1.00 75.12 159 VAL A CA 1
ATOM 1282 C C . VAL A 1 159 ? 8.570 -11.849 -15.885 1.00 75.12 159 VAL A C 1
ATOM 1284 O O . VAL A 1 159 ? 7.663 -12.462 -15.324 1.00 75.12 159 VAL A O 1
ATOM 1287 N N . PRO A 1 160 ? 9.591 -12.486 -16.490 1.00 65.75 160 PRO A N 1
ATOM 1288 C CA . PRO A 1 160 ? 9.676 -13.942 -16.557 1.00 65.75 160 PRO A CA 1
ATOM 1289 C C . PRO A 1 160 ? 9.598 -14.574 -15.164 1.00 65.75 160 PRO A C 1
ATOM 1291 O O . PRO A 1 160 ? 10.223 -14.072 -14.226 1.00 65.75 160 PRO A O 1
ATOM 1294 N N . GLU A 1 161 ? 8.874 -15.686 -15.020 1.00 59.56 161 GLU A N 1
ATOM 1295 C CA . GLU A 1 161 ? 8.950 -16.477 -13.790 1.00 59.56 161 GLU A CA 1
ATOM 1296 C C . GLU A 1 161 ? 10.400 -16.946 -13.576 1.00 59.56 161 GLU A C 1
ATOM 1298 O O . GLU A 1 161 ? 11.050 -17.391 -14.533 1.00 59.56 161 GLU A O 1
ATOM 1303 N N . PRO A 1 162 ? 10.944 -16.843 -12.350 1.00 53.12 162 PRO A N 1
ATOM 1304 C CA . PRO A 1 162 ? 12.257 -17.394 -12.063 1.00 53.12 162 PRO A CA 1
ATOM 1305 C C . PRO A 1 162 ? 12.255 -18.906 -12.354 1.00 53.12 162 PRO A C 1
ATOM 1307 O O . PRO A 1 162 ? 11.251 -19.580 -12.103 1.00 53.12 162 PRO A O 1
ATOM 1310 N N . PRO A 1 163 ? 13.353 -19.459 -12.901 1.00 53.50 163 PRO A N 1
ATOM 1311 C CA . PRO A 1 163 ? 13.432 -20.888 -13.169 1.00 53.50 163 PRO A CA 1
ATOM 1312 C C . PRO A 1 163 ? 13.229 -21.674 -11.866 1.00 53.50 163 PRO A C 1
ATOM 1314 O O . PRO A 1 163 ? 13.856 -21.361 -10.854 1.00 53.50 163 PRO A O 1
ATOM 1317 N N . LYS A 1 164 ? 12.324 -22.659 -11.914 1.00 47.09 164 LYS A N 1
ATOM 1318 C CA . LYS A 1 164 ? 12.060 -23.604 -10.819 1.00 47.09 164 LYS A CA 1
ATOM 1319 C C . LYS A 1 164 ? 13.286 -24.438 -10.469 1.00 47.09 164 LYS A C 1
ATOM 1321 O O . LYS A 1 164 ? 14.013 -24.828 -11.412 1.00 47.09 164 LYS A O 1
#